Protein AF-E2A049-F1 (afdb_monomer_lite)

Secondary structure (DSSP, 8-state):
--HHHHHHHHHHTSGGGGGS-HHHHHHHHHHHS-GGGHHHHHHHHHHHHH-GGGS-SHHHHHHHHHHHHHTTTTS-GGGSTTHHHHHHHHHGGG--STT-TTTTSTTPPP---HHHHHHHHHHHSTTHHHHTTS-HHHHHHHHSS---

Structure (mmCIF, N/CA/C/O backbone):
data_AF-E2A049-F1
#
_entry.id   AF-E2A049-F1
#
loop_
_atom_site.group_PDB
_atom_site.id
_atom_site.type_symbol
_atom_site.label_atom_id
_atom_site.label_alt_id
_atom_site.label_comp_id
_atom_site.label_asym_id
_atom_site.label_entity_id
_atom_site.label_seq_id
_atom_site.pdbx_PDB_ins_code
_atom_site.Cartn_x
_atom_site.Cartn_y
_atom_site.Cartn_z
_atom_site.occupancy
_atom_site.B_iso_or_equiv
_atom_site.auth_seq_id
_atom_site.auth_comp_id
_atom_site.auth_asym_id
_atom_site.auth_atom_id
_atom_site.pdbx_PDB_model_num
ATOM 1 N N . LEU A 1 1 ? 4.767 5.794 17.555 1.00 74.50 1 LEU A N 1
ATOM 2 C CA . LEU A 1 1 ? 3.327 6.116 17.405 1.00 74.50 1 LEU A CA 1
ATOM 3 C C . LEU A 1 1 ? 2.630 5.719 18.701 1.00 74.50 1 LEU A C 1
ATOM 5 O O . LEU A 1 1 ? 3.138 4.831 19.374 1.00 74.50 1 LEU A O 1
ATOM 9 N N . ALA A 1 2 ? 1.556 6.402 19.100 1.00 88.00 2 ALA A N 1
ATOM 10 C CA . ALA A 1 2 ? 0.797 5.983 20.279 1.00 88.00 2 ALA A CA 1
ATOM 11 C C . ALA A 1 2 ? 0.095 4.641 19.984 1.00 88.00 2 ALA A C 1
ATOM 13 O O . ALA A 1 2 ? -0.266 4.409 18.830 1.00 88.00 2 ALA A O 1
ATOM 14 N N . PRO A 1 3 ? -0.159 3.774 20.980 1.00 90.12 3 PRO A N 1
ATOM 15 C CA . PRO A 1 3 ? -0.782 2.468 20.740 1.00 90.12 3 PRO A CA 1
ATOM 16 C C . PRO A 1 3 ? -2.087 2.555 19.938 1.00 90.12 3 PRO A C 1
ATOM 18 O O . PRO A 1 3 ? -2.283 1.816 18.982 1.00 90.12 3 PRO A O 1
ATOM 21 N N . LYS A 1 4 ? -2.934 3.546 20.240 1.00 89.31 4 LYS A N 1
ATOM 22 C CA . LYS A 1 4 ? -4.198 3.781 19.524 1.00 89.31 4 LYS A CA 1
ATOM 23 C C . LYS A 1 4 ? -4.010 4.100 18.039 1.00 89.31 4 LYS A C 1
ATOM 25 O O . LYS A 1 4 ? -4.846 3.724 17.231 1.00 89.31 4 LYS A O 1
ATOM 30 N N . THR A 1 5 ? -2.951 4.821 17.673 1.00 89.44 5 THR A N 1
ATOM 31 C CA . THR A 1 5 ? -2.687 5.150 16.266 1.00 89.44 5 THR A CA 1
ATOM 32 C C . THR A 1 5 ? -1.995 4.014 15.530 1.00 89.44 5 THR A C 1
ATOM 34 O O . THR A 1 5 ? -2.167 3.902 14.323 1.00 89.44 5 THR A O 1
ATOM 37 N N . LEU A 1 6 ? -1.264 3.151 16.241 1.00 93.00 6 LEU A N 1
ATOM 38 C CA . LEU A 1 6 ? -0.780 1.895 15.676 1.00 93.00 6 LEU A CA 1
ATOM 39 C C . LEU A 1 6 ? -1.945 0.956 15.347 1.00 93.00 6 LEU A C 1
ATOM 41 O O . LEU A 1 6 ? -1.977 0.445 14.238 1.00 93.00 6 LEU A O 1
ATOM 45 N N . ILE A 1 7 ? -2.916 0.801 16.255 1.00 94.62 7 ILE A N 1
ATOM 46 C CA . ILE A 1 7 ? -4.120 -0.015 16.013 1.00 94.62 7 ILE A CA 1
ATOM 47 C C . ILE A 1 7 ? -4.829 0.445 14.736 1.00 94.62 7 ILE A C 1
ATOM 49 O O . ILE A 1 7 ? -5.014 -0.360 13.844 1.00 94.62 7 ILE A O 1
ATOM 53 N N . LYS A 1 8 ? -5.054 1.754 14.559 1.00 95.31 8 LYS A N 1
ATOM 54 C CA . LYS A 1 8 ? -5.637 2.286 13.311 1.00 95.31 8 LYS A CA 1
ATOM 55 C C . LYS A 1 8 ? -4.867 1.906 12.044 1.00 95.31 8 LYS A C 1
ATOM 57 O O . LYS A 1 8 ? -5.470 1.749 10.992 1.00 95.31 8 LYS A O 1
ATOM 62 N N . LEU A 1 9 ? -3.534 1.845 12.110 1.00 96.75 9 LEU A N 1
ATOM 63 C CA . LEU A 1 9 ? -2.730 1.428 10.961 1.00 96.75 9 LEU A CA 1
ATOM 64 C C . LEU A 1 9 ? -2.900 -0.068 10.693 1.00 96.75 9 LEU A C 1
ATOM 66 O O . LEU A 1 9 ? -2.960 -0.460 9.536 1.00 96.75 9 LEU A O 1
ATOM 70 N N . LEU A 1 10 ? -2.975 -0.879 11.748 1.00 95.56 10 LEU A N 1
ATOM 71 C CA . LEU A 1 10 ? -3.227 -2.314 11.642 1.00 95.56 10 LEU A CA 1
ATOM 72 C C . LEU A 1 10 ? -4.634 -2.596 11.102 1.00 95.56 10 LEU A C 1
ATOM 74 O O . LEU A 1 10 ? -4.758 -3.425 10.213 1.00 95.56 10 LEU A O 1
ATOM 78 N N . ASP A 1 11 ? -5.646 -1.841 11.536 1.00 96.75 11 ASP A N 1
ATOM 79 C CA . ASP A 1 11 ? -7.025 -1.951 11.042 1.00 96.75 11 ASP A CA 1
ATOM 80 C C . ASP A 1 11 ? -7.108 -1.690 9.526 1.00 96.75 11 ASP A C 1
ATOM 82 O O . ASP A 1 11 ? -7.881 -2.334 8.826 1.00 96.75 11 ASP A O 1
ATOM 86 N N . LEU A 1 12 ? -6.287 -0.775 8.986 1.00 97.50 12 LEU A N 1
ATOM 87 C CA . LEU A 1 12 ? -6.199 -0.538 7.535 1.00 97.50 12 LEU A CA 1
ATOM 88 C C . LEU A 1 12 ? -5.559 -1.708 6.779 1.00 97.50 12 LEU A C 1
ATOM 90 O O . LEU A 1 12 ? -5.841 -1.901 5.601 1.00 97.50 12 LEU A O 1
ATOM 94 N N . LEU A 1 13 ? -4.658 -2.438 7.435 1.00 96.62 13 LEU A N 1
ATOM 95 C CA . LEU A 1 13 ? -3.948 -3.593 6.882 1.00 96.62 13 LEU A CA 1
ATOM 96 C C . LEU A 1 13 ? -4.697 -4.902 7.123 1.00 96.62 13 LEU A C 1
ATOM 98 O O . LEU A 1 13 ? -4.194 -5.960 6.743 1.00 96.62 13 LEU A O 1
ATOM 102 N N . ASP A 1 14 ? -5.858 -4.848 7.770 1.00 95.31 14 ASP A N 1
ATOM 103 C CA . ASP A 1 14 ? -6.670 -6.024 8.014 1.00 95.31 14 ASP A CA 1
ATOM 104 C C . ASP A 1 14 ? -7.179 -6.602 6.687 1.00 95.31 14 ASP A C 1
ATOM 106 O O . ASP A 1 14 ? -7.473 -5.873 5.732 1.00 95.31 14 ASP A O 1
ATOM 110 N N . GLU A 1 15 ? -7.266 -7.927 6.623 1.00 92.81 15 GLU A N 1
ATOM 111 C CA . GLU A 1 15 ? -7.763 -8.632 5.449 1.00 92.81 15 GLU A CA 1
ATOM 112 C C . GLU A 1 15 ? -9.229 -8.328 5.154 1.00 92.81 15 GLU A C 1
ATOM 114 O O . GLU A 1 15 ? -9.620 -8.417 3.996 1.00 92.81 15 GLU A O 1
ATOM 119 N N . GLU A 1 16 ? -10.008 -7.903 6.156 1.00 94.81 16 GLU A N 1
ATOM 120 C CA . GLU A 1 16 ? -11.395 -7.450 5.988 1.00 94.81 16 GLU A CA 1
ATOM 121 C C . GLU A 1 16 ? -11.525 -6.309 4.961 1.00 94.81 16 GLU A C 1
ATOM 123 O O . GLU A 1 16 ? -12.593 -6.089 4.393 1.00 94.81 16 GLU A O 1
ATOM 128 N N . ASN A 1 17 ? -10.425 -5.618 4.646 1.00 96.31 17 ASN A N 1
ATOM 129 C CA . ASN A 1 17 ? -10.375 -4.578 3.623 1.00 96.31 17 ASN A CA 1
ATOM 130 C C . ASN A 1 17 ? -10.183 -5.095 2.187 1.00 96.31 17 ASN A C 1
ATOM 132 O O . ASN A 1 17 ? -9.954 -4.282 1.288 1.00 96.31 17 ASN A O 1
ATOM 136 N N . LEU A 1 18 ? -10.272 -6.408 1.934 1.00 96.06 18 LEU A N 1
ATOM 137 C CA . LEU A 1 18 ? -10.046 -6.989 0.602 1.00 96.06 18 LEU A CA 1
ATOM 138 C C . LEU A 1 18 ? -10.950 -6.418 -0.508 1.00 96.06 18 LEU A C 1
ATOM 140 O O . LEU A 1 18 ? -10.535 -6.385 -1.667 1.00 96.06 18 LEU A O 1
ATOM 144 N N . ASP A 1 19 ? -12.144 -5.942 -0.142 1.00 96.81 19 ASP A N 1
ATOM 145 C CA . ASP A 1 19 ? -13.151 -5.370 -1.045 1.00 96.81 19 ASP A CA 1
ATOM 146 C C . ASP A 1 19 ? -13.218 -3.834 -0.962 1.00 96.81 19 ASP A C 1
ATOM 148 O O . ASP A 1 19 ? -13.981 -3.183 -1.680 1.00 96.81 19 ASP A O 1
ATOM 152 N N . THR A 1 20 ? -12.385 -3.221 -0.119 1.00 97.81 20 THR A N 1
ATOM 153 C CA . THR A 1 20 ? -12.248 -1.766 -0.048 1.00 97.81 20 THR A CA 1
ATOM 154 C C . THR A 1 20 ? -11.262 -1.307 -1.116 1.00 97.81 20 THR A C 1
ATOM 156 O O . THR A 1 20 ? -10.132 -1.780 -1.186 1.00 97.81 20 THR A O 1
ATOM 159 N N . THR A 1 21 ? -11.656 -0.346 -1.954 1.00 98.44 21 THR A N 1
ATOM 160 C CA . THR A 1 21 ? -10.764 0.196 -2.995 1.00 98.44 21 THR A CA 1
ATOM 161 C C . THR A 1 21 ? -9.480 0.775 -2.395 1.00 98.44 21 THR A C 1
ATOM 163 O O . THR A 1 21 ? -9.535 1.437 -1.350 1.00 98.44 21 THR A O 1
ATOM 166 N N . LEU A 1 22 ? -8.361 0.633 -3.103 1.00 98.38 22 LEU A N 1
ATOM 167 C CA . LEU A 1 22 ? -7.062 1.182 -2.708 1.00 98.38 22 LEU A CA 1
ATOM 168 C C . LEU A 1 22 ? -7.108 2.698 -2.440 1.00 98.38 22 LEU A C 1
ATOM 170 O O . LEU A 1 22 ? -6.563 3.173 -1.445 1.00 98.38 22 LEU A O 1
ATOM 174 N N . GLU A 1 23 ? -7.823 3.459 -3.271 1.00 98.31 23 GLU A N 1
ATOM 175 C CA . GLU A 1 23 ? -8.039 4.898 -3.087 1.00 98.31 23 GLU A CA 1
ATOM 176 C C . GLU A 1 23 ? -8.738 5.217 -1.759 1.00 98.31 23 GLU A C 1
ATOM 178 O O . GLU A 1 23 ? -8.314 6.126 -1.042 1.00 98.31 23 GLU A O 1
ATOM 183 N N . SER A 1 24 ? -9.777 4.458 -1.399 1.00 98.44 24 SER A N 1
ATOM 184 C CA . SER A 1 24 ? -10.476 4.624 -0.118 1.00 98.44 24 SER A CA 1
ATOM 185 C C . SER A 1 24 ? -9.542 4.358 1.066 1.00 98.44 24 SER A C 1
ATOM 187 O O . SER A 1 24 ? -9.474 5.186 1.975 1.00 98.44 24 SER A O 1
ATOM 189 N N . LEU A 1 25 ? -8.746 3.283 1.024 1.00 98.50 25 LEU A N 1
ATOM 190 C CA . LEU A 1 25 ? -7.770 2.959 2.076 1.00 98.50 25 LEU A CA 1
ATOM 191 C C . LEU A 1 25 ? -6.717 4.061 2.238 1.00 98.50 25 LEU A C 1
ATOM 193 O O . LEU A 1 25 ? -6.441 4.519 3.349 1.00 98.50 25 LEU A O 1
ATOM 197 N N . CYS A 1 26 ? -6.186 4.571 1.128 1.00 98.25 26 CYS A N 1
ATOM 198 C CA . CYS A 1 26 ? -5.286 5.717 1.131 1.00 98.25 26 CYS A CA 1
ATOM 199 C C . CYS A 1 26 ? -5.953 6.972 1.707 1.00 98.25 26 CYS A C 1
ATOM 201 O O . CYS A 1 26 ? -5.364 7.684 2.522 1.00 98.25 26 CYS A O 1
ATOM 203 N N . ASN A 1 27 ? -7.202 7.255 1.344 1.00 98.12 27 ASN A N 1
ATOM 204 C CA . ASN A 1 27 ? -7.933 8.389 1.903 1.00 98.12 27 ASN A CA 1
ATOM 205 C C . ASN A 1 27 ? -8.163 8.238 3.413 1.00 98.12 27 ASN A C 1
ATOM 207 O O . ASN A 1 27 ? -8.052 9.232 4.134 1.00 98.12 27 ASN A O 1
ATOM 211 N N . GLN A 1 28 ? -8.426 7.029 3.911 1.00 97.88 28 GLN A N 1
ATOM 212 C CA . GLN A 1 28 ? -8.525 6.752 5.347 1.00 97.88 28 GLN A CA 1
ATOM 213 C C . GLN A 1 28 ? -7.179 6.931 6.064 1.00 97.88 28 GLN A C 1
ATOM 215 O O . GLN A 1 28 ? -7.144 7.484 7.167 1.00 97.88 28 GLN A O 1
ATOM 220 N N . LEU A 1 29 ? -6.066 6.551 5.428 1.00 98.06 29 LEU A N 1
ATOM 221 C CA . LEU A 1 29 ? -4.713 6.807 5.929 1.00 98.06 29 LEU A CA 1
ATOM 222 C C . LEU A 1 29 ? -4.472 8.311 6.129 1.00 98.06 29 LEU A C 1
ATOM 224 O O . LEU A 1 29 ? -4.125 8.740 7.229 1.00 98.06 29 LEU A O 1
ATOM 228 N N . HIS A 1 30 ? -4.707 9.136 5.104 1.00 96.88 30 HIS A N 1
ATOM 229 C CA . HIS A 1 30 ? -4.477 10.589 5.204 1.00 96.88 30 HIS A CA 1
ATOM 230 C C . HIS A 1 30 ? -5.444 11.293 6.167 1.00 96.88 30 HIS A C 1
ATOM 232 O O . HIS A 1 30 ? -5.086 12.326 6.728 1.00 96.88 30 HIS A O 1
ATOM 238 N N . GLN A 1 31 ? -6.641 10.743 6.394 1.00 96.12 31 GLN A N 1
ATOM 239 C CA . GLN A 1 31 ? -7.568 11.224 7.430 1.00 96.12 31 GLN A CA 1
ATOM 240 C C . GLN A 1 31 ? -7.121 10.825 8.843 1.00 96.12 31 GLN A C 1
ATOM 242 O O . GLN A 1 31 ? -7.334 11.568 9.801 1.00 96.12 31 GLN A O 1
ATOM 247 N N . SER A 1 32 ? -6.497 9.655 8.983 1.00 95.50 32 SER A N 1
ATOM 248 C CA . SER A 1 32 ? -6.092 9.098 10.277 1.00 95.50 32 SER A CA 1
ATOM 249 C C . SER A 1 32 ? -4.749 9.625 10.776 1.00 95.50 32 SER A C 1
ATOM 251 O O . SER A 1 32 ? -4.525 9.659 11.991 1.00 95.50 32 SER A O 1
ATOM 253 N N . PHE A 1 33 ? -3.858 10.036 9.868 1.00 95.88 33 PHE A N 1
ATOM 254 C CA . PHE A 1 33 ? -2.490 10.439 10.186 1.00 95.88 33 PHE A CA 1
ATOM 255 C C . PHE A 1 33 ? -2.146 11.811 9.597 1.00 95.88 33 PHE A C 1
ATOM 257 O O . PHE A 1 33 ? -2.166 12.024 8.387 1.00 95.88 33 PHE A O 1
ATOM 264 N N . SER A 1 34 ? -1.759 12.745 10.466 1.00 94.19 34 SER A N 1
ATOM 265 C CA . SER A 1 34 ? -1.256 14.062 10.069 1.00 94.19 34 SER A CA 1
ATOM 266 C C . SER A 1 34 ? 0.092 13.970 9.338 1.00 94.19 34 SER A C 1
ATOM 268 O O . SER A 1 34 ? 0.863 13.019 9.507 1.00 94.19 34 SER A O 1
ATOM 270 N N . LYS A 1 35 ? 0.423 15.008 8.555 1.00 93.31 35 LYS A N 1
ATOM 271 C CA . LYS A 1 35 ? 1.665 15.073 7.763 1.00 93.31 35 LYS A CA 1
ATOM 272 C C . LYS A 1 35 ? 2.936 14.879 8.601 1.00 93.31 35 LYS A C 1
ATOM 274 O O . LYS A 1 35 ? 3.863 14.216 8.150 1.00 93.31 35 LYS A O 1
ATOM 279 N N . GLU A 1 36 ? 2.959 15.388 9.833 1.00 94.19 36 GLU A N 1
ATOM 280 C CA . GLU A 1 36 ? 4.091 15.260 10.771 1.00 94.19 36 GLU A CA 1
ATOM 281 C C . GLU A 1 36 ? 4.389 13.803 11.177 1.00 94.19 36 GLU A C 1
ATOM 283 O O . GLU A 1 36 ? 5.504 13.470 11.578 1.00 94.19 36 GLU A O 1
ATOM 288 N N . ASN A 1 37 ? 3.394 12.917 11.065 1.00 95.00 37 ASN A N 1
ATOM 289 C CA . ASN A 1 37 ? 3.511 11.510 11.420 1.00 95.00 37 ASN A CA 1
ATOM 290 C C . ASN A 1 37 ? 3.829 10.621 10.215 1.00 95.00 37 ASN A C 1
ATOM 292 O O . ASN A 1 37 ? 4.124 9.444 10.425 1.00 95.00 37 ASN A O 1
ATOM 296 N N . ARG A 1 38 ? 3.830 11.158 8.983 1.00 95.12 38 ARG A N 1
ATOM 297 C CA . ARG A 1 38 ? 4.067 10.385 7.750 1.00 95.12 38 ARG A CA 1
ATOM 298 C C . ARG A 1 38 ? 5.336 9.559 7.834 1.00 95.12 38 ARG A C 1
ATOM 300 O O . ARG A 1 38 ? 5.269 8.355 7.651 1.00 95.12 38 ARG A O 1
ATOM 307 N N . PHE A 1 39 ? 6.460 10.162 8.214 1.00 96.75 39 PHE A N 1
ATOM 308 C CA . PHE A 1 39 ? 7.714 9.416 8.315 1.00 96.75 39 PHE A CA 1
ATOM 309 C C . PHE A 1 39 ? 7.591 8.218 9.267 1.00 96.75 39 PHE A C 1
ATOM 311 O O . PHE A 1 39 ? 7.923 7.103 8.894 1.00 96.75 39 PHE A O 1
ATOM 318 N N . LYS A 1 40 ? 7.014 8.413 10.461 1.00 97.00 40 LYS A N 1
ATOM 319 C CA . LYS A 1 40 ? 6.808 7.328 11.435 1.00 97.00 40 LYS A CA 1
ATOM 320 C C . LYS A 1 40 ? 5.876 6.238 10.899 1.00 97.00 40 LYS A C 1
ATOM 322 O O . LYS A 1 40 ? 6.155 5.065 11.110 1.00 97.00 40 LYS A O 1
ATOM 327 N N . VAL A 1 41 ? 4.783 6.615 10.234 1.00 97.88 41 VAL A N 1
ATOM 328 C CA . VAL A 1 41 ? 3.828 5.674 9.621 1.00 97.88 41 VAL A CA 1
ATOM 329 C C . VAL A 1 41 ? 4.507 4.868 8.517 1.00 97.88 41 VAL A C 1
ATOM 331 O O . VAL A 1 41 ? 4.446 3.643 8.532 1.00 97.88 41 VAL A O 1
ATOM 334 N N . GLY A 1 42 ? 5.219 5.540 7.613 1.00 97.25 42 GLY A N 1
ATOM 335 C CA . GLY A 1 42 ? 5.952 4.898 6.527 1.00 97.25 42 GLY A CA 1
ATOM 336 C C . GLY A 1 42 ? 7.055 3.973 7.031 1.00 97.25 42 GLY A C 1
ATOM 337 O O . GLY A 1 42 ? 7.199 2.874 6.512 1.00 97.25 42 GLY A O 1
ATOM 338 N N . THR A 1 43 ? 7.763 4.342 8.104 1.00 96.44 43 THR A N 1
ATOM 339 C CA . THR A 1 43 ? 8.741 3.452 8.743 1.00 96.44 43 THR A CA 1
ATOM 340 C C . THR A 1 43 ? 8.079 2.192 9.291 1.00 96.44 43 THR A C 1
ATOM 342 O O . THR A 1 43 ? 8.649 1.120 9.151 1.00 96.44 43 THR A O 1
ATOM 345 N N . ILE A 1 44 ? 6.884 2.283 9.884 1.00 96.06 44 ILE A N 1
ATOM 346 C CA . ILE A 1 44 ? 6.163 1.099 10.376 1.00 96.06 44 ILE A CA 1
ATOM 347 C C . ILE A 1 44 ? 5.655 0.232 9.220 1.00 96.06 44 ILE A C 1
ATOM 349 O O . ILE A 1 44 ? 5.764 -0.988 9.294 1.00 96.06 44 ILE A O 1
ATOM 353 N N . LEU A 1 45 ? 5.134 0.832 8.147 1.00 96.75 45 LEU A N 1
ATOM 354 C CA . LEU A 1 45 ? 4.764 0.102 6.928 1.00 96.75 45 LEU A CA 1
ATOM 355 C C . LEU A 1 45 ? 5.975 -0.621 6.326 1.00 96.75 45 LEU A C 1
ATOM 357 O O . LEU A 1 45 ? 5.889 -1.801 6.004 1.00 96.75 45 LEU A O 1
ATOM 361 N N . LEU A 1 46 ? 7.120 0.059 6.246 1.00 95.44 46 LEU A N 1
ATOM 362 C CA . LEU A 1 46 ? 8.381 -0.524 5.801 1.00 95.44 46 LEU A CA 1
ATOM 363 C C . LEU A 1 46 ? 8.808 -1.697 6.691 1.00 95.44 46 LEU A C 1
ATOM 365 O O . LEU A 1 46 ? 9.154 -2.751 6.172 1.00 95.44 46 LEU A O 1
ATOM 369 N N . LEU A 1 47 ? 8.746 -1.540 8.014 1.00 93.81 47 LEU A N 1
ATOM 370 C CA . LEU A 1 47 ? 9.108 -2.596 8.963 1.00 93.81 47 LEU A CA 1
ATOM 371 C C . LEU A 1 47 ? 8.201 -3.823 8.785 1.00 93.81 47 LEU A C 1
ATOM 373 O O . LEU A 1 47 ? 8.678 -4.948 8.723 1.00 93.81 47 LEU A O 1
ATOM 377 N N . GLN A 1 48 ? 6.898 -3.614 8.607 1.00 92.81 48 GLN A N 1
ATOM 378 C CA . GLN A 1 48 ? 5.958 -4.700 8.324 1.00 92.81 48 GLN A CA 1
ATOM 379 C C . GLN A 1 48 ? 6.238 -5.385 6.978 1.00 92.81 48 GLN A C 1
ATOM 381 O O . GLN A 1 48 ? 6.194 -6.607 6.897 1.00 92.81 48 GLN A O 1
ATOM 386 N N . LEU A 1 49 ? 6.598 -4.628 5.936 1.00 92.06 49 LEU A N 1
ATOM 387 C CA . LEU A 1 49 ? 7.003 -5.193 4.644 1.00 92.06 49 LEU A CA 1
ATOM 388 C C . LEU A 1 49 ? 8.328 -5.966 4.730 1.00 92.06 49 LEU A C 1
ATOM 390 O O . LEU A 1 49 ? 8.491 -6.954 4.024 1.00 92.06 49 LEU A O 1
ATOM 394 N N . GLN A 1 50 ? 9.263 -5.539 5.584 1.00 91.00 50 GLN A N 1
ATOM 395 C CA . GLN A 1 50 ? 10.545 -6.213 5.826 1.00 91.00 50 GLN A CA 1
ATOM 396 C C . GLN A 1 50 ? 10.393 -7.522 6.616 1.00 91.00 50 GLN A C 1
ATOM 398 O O . GLN A 1 50 ? 11.203 -8.434 6.457 1.00 91.00 50 GLN A O 1
ATOM 403 N N . HIS A 1 51 ? 9.361 -7.634 7.453 1.00 89.12 51 HIS A N 1
ATOM 404 C CA . HIS A 1 51 ? 9.112 -8.793 8.305 1.00 89.12 51 HIS A CA 1
ATOM 405 C C . HIS A 1 51 ? 7.836 -9.515 7.860 1.00 89.12 51 HIS A C 1
ATOM 407 O O . HIS A 1 51 ? 6.750 -9.220 8.349 1.00 89.12 51 HIS A O 1
ATOM 413 N N . ILE A 1 52 ? 7.973 -10.484 6.946 1.00 75.38 52 ILE A N 1
ATOM 414 C CA . ILE A 1 52 ? 6.834 -11.166 6.302 1.00 75.38 52 ILE A CA 1
ATOM 415 C C . ILE A 1 52 ? 5.854 -11.819 7.290 1.00 75.38 52 ILE A C 1
ATOM 417 O O . ILE A 1 52 ? 4.661 -11.869 7.008 1.00 75.38 52 ILE A O 1
ATOM 421 N N . ASP A 1 53 ? 6.325 -12.236 8.469 1.00 86.50 53 ASP A N 1
ATOM 422 C CA . ASP A 1 53 ? 5.485 -12.794 9.538 1.00 86.50 53 ASP A CA 1
ATOM 423 C C . ASP A 1 53 ? 4.461 -11.784 10.088 1.00 86.50 53 ASP A C 1
ATOM 425 O O . ASP A 1 53 ? 3.447 -12.181 10.658 1.00 86.50 53 ASP A O 1
ATOM 429 N N . LEU A 1 54 ? 4.707 -10.478 9.915 1.00 90.00 54 LEU A N 1
ATOM 430 C CA . LEU A 1 54 ? 3.781 -9.408 10.302 1.00 90.00 54 LEU A CA 1
ATOM 431 C C . LEU A 1 54 ? 2.698 -9.151 9.244 1.00 90.00 54 LEU A C 1
ATOM 433 O O . LEU A 1 54 ? 1.634 -8.648 9.589 1.00 90.00 54 LEU A O 1
ATOM 437 N N . LEU A 1 55 ? 2.956 -9.499 7.977 1.00 91.12 55 LEU A N 1
ATOM 438 C CA . LEU A 1 55 ? 2.013 -9.386 6.853 1.00 91.12 55 LEU A CA 1
ATOM 439 C C . LEU A 1 55 ? 1.937 -10.718 6.084 1.00 91.12 55 LEU A C 1
ATOM 441 O O . LEU A 1 55 ? 2.313 -10.788 4.901 1.00 91.12 55 LEU A O 1
ATOM 445 N N . PRO A 1 56 ? 1.478 -11.801 6.740 1.00 89.50 56 PRO A N 1
ATOM 446 C CA . PRO A 1 56 ? 1.513 -13.138 6.157 1.00 89.50 56 PRO A CA 1
ATOM 447 C C . PRO A 1 56 ? 0.643 -13.242 4.898 1.00 89.50 56 PRO A C 1
ATOM 449 O O . PRO A 1 56 ? 0.975 -13.985 3.968 1.00 89.50 56 PRO A O 1
ATOM 452 N N . LYS A 1 57 ? -0.445 -12.464 4.815 1.00 92.38 57 LYS A N 1
ATOM 453 C CA . LYS A 1 57 ? -1.392 -12.525 3.696 1.00 92.38 57 LYS A CA 1
ATOM 454 C C . LYS A 1 57 ? -1.029 -11.516 2.604 1.00 92.38 57 LYS A C 1
ATOM 456 O O . LYS A 1 57 ? -0.663 -10.374 2.877 1.00 92.38 57 LYS A O 1
ATOM 461 N N . GLN A 1 58 ? -1.164 -11.934 1.345 1.00 92.38 58 GLN A N 1
ATOM 462 C CA . GLN A 1 58 ? -0.822 -11.114 0.174 1.00 92.38 58 GLN A CA 1
ATOM 463 C C . GLN A 1 58 ? -1.629 -9.814 0.106 1.00 92.38 58 GLN A C 1
ATOM 465 O O . GLN A 1 58 ? -1.060 -8.764 -0.180 1.00 92.38 58 GLN A O 1
ATOM 470 N N . VAL A 1 59 ? -2.916 -9.868 0.469 1.00 95.19 59 VAL A N 1
ATOM 471 C CA . VAL A 1 59 ? -3.790 -8.691 0.594 1.00 95.19 59 VAL A CA 1
ATOM 472 C C . VAL A 1 59 ? -3.169 -7.603 1.473 1.00 95.19 59 VAL A C 1
ATOM 474 O O . VAL A 1 59 ? -3.117 -6.443 1.077 1.00 95.19 59 VAL A O 1
ATOM 477 N N . GLN A 1 60 ? -2.590 -7.973 2.616 1.00 95.75 60 GLN A N 1
ATOM 478 C CA . GLN A 1 60 ? -2.003 -7.017 3.555 1.00 95.75 60 GLN A CA 1
ATOM 479 C C . GLN A 1 60 ? -0.742 -6.374 2.974 1.00 95.75 60 GLN A C 1
ATOM 481 O O . GLN A 1 60 ? -0.506 -5.185 3.173 1.00 95.75 60 GLN A O 1
ATOM 486 N N . ARG A 1 61 ? 0.057 -7.137 2.213 1.00 95.19 61 ARG A N 1
ATOM 487 C CA . ARG A 1 61 ? 1.251 -6.622 1.521 1.00 95.19 61 ARG A CA 1
ATOM 488 C C . ARG A 1 61 ? 0.891 -5.683 0.375 1.00 95.19 61 ARG A C 1
ATOM 490 O O . ARG A 1 61 ? 1.537 -4.648 0.236 1.00 95.19 61 ARG A O 1
ATOM 497 N N . ILE A 1 62 ? -0.149 -6.009 -0.395 1.00 96.31 62 ILE A N 1
ATOM 498 C CA . ILE A 1 62 ? -0.718 -5.133 -1.431 1.00 96.31 62 ILE A CA 1
ATOM 499 C C . ILE A 1 62 ? -1.141 -3.806 -0.807 1.00 96.31 62 ILE A C 1
ATOM 501 O O . ILE A 1 62 ? -0.667 -2.755 -1.235 1.00 96.31 62 ILE A O 1
ATOM 505 N N . ILE A 1 63 ? -1.950 -3.856 0.255 1.00 97.94 63 ILE A N 1
ATOM 506 C CA . ILE A 1 63 ? -2.407 -2.650 0.944 1.00 97.94 63 ILE A CA 1
ATOM 507 C C . ILE A 1 63 ? -1.205 -1.875 1.498 1.00 97.94 63 ILE A C 1
ATOM 509 O O . ILE A 1 63 ? -1.061 -0.692 1.204 1.00 97.94 63 ILE A O 1
ATOM 513 N N . ALA A 1 64 ? -0.298 -2.521 2.236 1.00 97.38 64 ALA A N 1
ATOM 514 C CA . ALA A 1 64 ? 0.869 -1.864 2.827 1.00 97.38 64 ALA A CA 1
ATOM 515 C C . ALA A 1 64 ? 1.744 -1.155 1.784 1.00 97.38 64 ALA A C 1
ATOM 517 O O . ALA A 1 64 ? 2.183 -0.026 2.018 1.00 97.38 64 ALA A O 1
ATOM 518 N N . LEU A 1 65 ? 1.978 -1.790 0.632 1.00 96.75 65 LEU A N 1
ATOM 519 C CA . LEU A 1 65 ? 2.775 -1.221 -0.451 1.00 96.75 65 LEU A CA 1
ATOM 520 C C . LEU A 1 65 ? 2.081 -0.011 -1.087 1.00 96.75 65 LEU A C 1
ATOM 522 O O . LEU A 1 65 ? 2.724 1.021 -1.292 1.00 96.75 65 LEU A O 1
ATOM 526 N N . THR A 1 66 ? 0.771 -0.097 -1.330 1.00 98.00 66 THR A N 1
ATOM 527 C CA . THR A 1 66 ? -0.027 1.030 -1.827 1.00 98.00 66 THR A CA 1
ATOM 528 C C . THR A 1 66 ? -0.047 2.191 -0.834 1.00 98.00 66 THR A C 1
ATOM 530 O O . THR A 1 66 ? 0.188 3.334 -1.224 1.00 98.00 66 THR A O 1
ATOM 533 N N . LEU A 1 67 ? -0.274 1.921 0.455 1.00 98.25 67 LEU A N 1
ATOM 534 C CA . LEU A 1 67 ? -0.273 2.949 1.497 1.00 98.25 67 LEU A CA 1
ATOM 535 C C . LEU A 1 67 ? 1.096 3.632 1.600 1.00 98.25 67 LEU A C 1
ATOM 537 O O . LEU A 1 67 ? 1.154 4.855 1.708 1.00 98.25 67 LEU A O 1
ATOM 541 N N . LEU A 1 68 ? 2.192 2.866 1.531 1.00 97.69 68 LEU A N 1
ATOM 542 C CA . LEU A 1 68 ? 3.555 3.403 1.561 1.00 97.69 68 LEU A CA 1
ATOM 543 C C . LEU A 1 68 ? 3.837 4.303 0.349 1.00 97.69 68 LEU A C 1
ATOM 545 O O . LEU A 1 68 ? 4.476 5.346 0.496 1.00 97.69 68 LEU A O 1
ATOM 549 N N . PHE A 1 69 ? 3.344 3.913 -0.828 1.00 96.75 69 PHE A N 1
ATOM 550 C CA . PHE A 1 69 ? 3.450 4.694 -2.058 1.00 96.75 69 PHE A CA 1
ATOM 551 C C . PHE A 1 69 ? 2.655 6.009 -1.985 1.00 96.75 69 PHE A C 1
ATOM 553 O O . PHE A 1 69 ? 3.210 7.080 -2.235 1.00 96.75 69 PH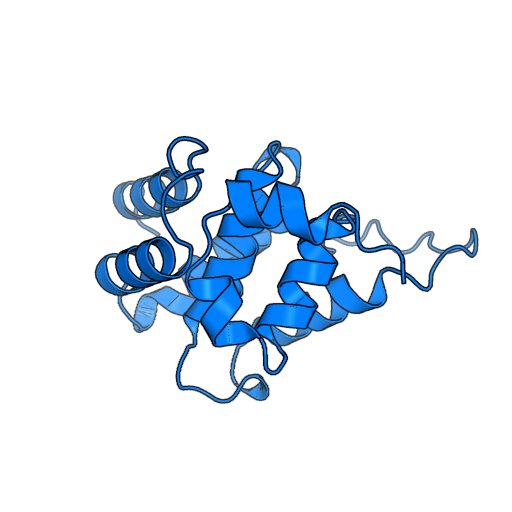E A O 1
ATOM 560 N N . ASP A 1 70 ? 1.385 5.956 -1.575 1.00 97.06 70 ASP A N 1
ATOM 561 C CA . ASP A 1 70 ? 0.493 7.127 -1.530 1.00 97.06 70 ASP A CA 1
ATOM 562 C C . ASP A 1 70 ? 0.786 8.077 -0.352 1.00 97.06 70 ASP A C 1
ATOM 564 O O . ASP A 1 70 ? 0.315 9.216 -0.316 1.00 97.06 70 ASP A O 1
ATOM 568 N N . LEU A 1 71 ? 1.586 7.648 0.629 1.00 97.44 71 LEU A N 1
ATOM 569 C CA . LEU A 1 71 ? 1.856 8.386 1.867 1.00 97.44 71 LEU A CA 1
ATOM 570 C C . LEU A 1 71 ? 2.364 9.821 1.642 1.00 97.44 71 LEU A C 1
ATOM 572 O O . LEU A 1 71 ? 2.024 10.727 2.407 1.00 97.44 71 LEU A O 1
ATOM 576 N N . TYR A 1 72 ? 3.145 10.035 0.581 1.00 96.19 72 TYR A N 1
ATOM 577 C CA . TYR A 1 72 ? 3.676 11.340 0.167 1.00 96.19 72 TYR A CA 1
ATOM 578 C C . TYR A 1 72 ? 3.031 11.844 -1.133 1.00 96.19 72 TYR A C 1
ATOM 580 O O . TYR A 1 72 ? 3.641 12.612 -1.875 1.00 96.19 72 TYR A O 1
ATOM 588 N N . LYS A 1 73 ? 1.786 11.437 -1.428 1.00 92.44 73 LYS A N 1
ATOM 589 C CA . LYS A 1 73 ? 1.085 11.880 -2.639 1.00 92.44 73 LYS A CA 1
ATOM 590 C C . LYS A 1 73 ? 1.092 13.402 -2.795 1.00 92.44 73 LYS A C 1
ATOM 592 O O . LYS A 1 73 ? 0.938 14.151 -1.825 1.00 92.44 73 LYS A O 1
ATOM 597 N N . GLY A 1 74 ? 1.230 13.840 -4.044 1.00 90.00 74 GLY A N 1
ATOM 598 C CA . GLY A 1 74 ? 1.338 15.253 -4.413 1.00 90.00 74 GLY A CA 1
ATOM 599 C C . GLY A 1 74 ? 2.754 15.827 -4.309 1.00 90.00 74 GLY A C 1
ATOM 600 O O . GLY A 1 74 ? 2.969 16.951 -4.752 1.00 90.00 74 GLY A O 1
ATOM 601 N N . GLU A 1 75 ? 3.715 15.071 -3.777 1.00 92.12 75 GLU A N 1
ATOM 602 C CA . GLU A 1 75 ? 5.137 15.420 -3.792 1.00 92.12 75 GLU A CA 1
ATOM 603 C C . GLU A 1 75 ? 5.869 14.614 -4.883 1.00 92.12 75 GLU A C 1
ATOM 605 O O . GLU A 1 75 ? 5.406 13.535 -5.272 1.00 92.12 75 GLU A O 1
ATOM 610 N N . PRO A 1 76 ? 7.007 15.103 -5.411 1.00 91.31 76 PRO A N 1
ATOM 611 C CA . PRO A 1 76 ? 7.831 14.315 -6.321 1.00 91.31 76 PRO A CA 1
ATOM 612 C C . PRO A 1 76 ? 8.256 12.991 -5.675 1.00 91.31 76 PRO A C 1
ATOM 614 O O . PRO A 1 76 ? 8.642 12.961 -4.509 1.00 91.31 76 PRO A O 1
ATOM 617 N N . LEU A 1 77 ? 8.281 11.899 -6.445 1.00 87.75 77 LEU A N 1
ATOM 618 C CA . LEU A 1 77 ? 8.698 10.586 -5.931 1.00 87.75 77 LEU A CA 1
ATOM 619 C C . LEU A 1 77 ? 10.113 10.617 -5.325 1.00 87.75 77 LEU A C 1
ATOM 621 O O . LEU A 1 77 ? 10.384 9.946 -4.338 1.00 87.75 77 LEU A O 1
ATOM 625 N N . ALA A 1 78 ? 11.013 11.439 -5.868 1.00 87.81 78 ALA A N 1
ATOM 626 C CA . ALA A 1 78 ? 12.363 11.610 -5.329 1.00 87.81 78 ALA A CA 1
ATOM 627 C C . ALA A 1 78 ? 12.398 12.243 -3.921 1.00 87.81 78 ALA A C 1
ATOM 629 O O . ALA A 1 78 ? 13.430 12.193 -3.258 1.00 87.81 78 ALA A O 1
ATOM 630 N N . SER A 1 79 ? 11.294 12.840 -3.464 1.00 90.81 79 SER A N 1
ATOM 631 C CA . SER A 1 79 ? 11.173 13.475 -2.150 1.00 90.81 79 SER A CA 1
ATOM 632 C C . SER A 1 79 ? 10.726 12.507 -1.054 1.00 90.81 79 SER A C 1
ATOM 634 O O . SER A 1 79 ? 10.941 12.800 0.123 1.00 90.81 79 SER A O 1
ATOM 636 N N . THR A 1 80 ? 10.139 11.351 -1.398 1.00 94.00 80 THR A N 1
ATOM 637 C CA . THR A 1 80 ? 9.794 10.361 -0.372 1.00 94.00 80 THR A CA 1
ATOM 638 C C . THR A 1 80 ? 11.064 9.700 0.181 1.00 94.00 80 THR A C 1
ATOM 640 O O . THR A 1 80 ? 11.901 9.222 -0.591 1.00 94.00 80 THR A O 1
ATOM 643 N N . PRO A 1 81 ? 11.211 9.579 1.515 1.00 95.62 81 PRO A N 1
ATOM 644 C CA . PRO A 1 81 ? 12.342 8.870 2.116 1.00 95.62 81 PRO A CA 1
ATOM 645 C C . PRO A 1 81 ? 12.304 7.357 1.841 1.00 95.62 81 PRO A C 1
ATOM 647 O O . PRO A 1 81 ? 13.258 6.649 2.156 1.00 95.62 81 PRO A O 1
ATOM 650 N N . PHE A 1 82 ? 11.218 6.858 1.243 1.00 95.50 82 PHE A N 1
ATOM 651 C CA . PHE A 1 82 ? 10.993 5.446 0.944 1.00 95.50 82 PHE A CA 1
ATOM 652 C C . PHE A 1 82 ? 11.253 5.087 -0.528 1.00 95.50 82 PHE A C 1
ATOM 654 O O . PHE A 1 82 ? 11.057 3.939 -0.911 1.00 95.50 82 PHE A O 1
ATOM 661 N N . ALA A 1 83 ? 11.735 6.017 -1.365 1.00 93.50 83 ALA A N 1
ATOM 662 C CA . ALA A 1 83 ? 11.988 5.754 -2.789 1.00 93.50 83 ALA A CA 1
ATOM 663 C C . ALA A 1 83 ? 12.912 4.545 -3.035 1.00 93.50 83 ALA A C 1
ATOM 665 O O . ALA A 1 83 ? 12.690 3.756 -3.956 1.00 93.50 83 ALA A O 1
ATOM 666 N N . SER A 1 84 ? 13.937 4.369 -2.194 1.00 91.44 84 SER A N 1
ATOM 667 C CA . SER A 1 84 ? 14.877 3.246 -2.293 1.00 91.44 84 SER A CA 1
ATOM 668 C C . SER A 1 84 ? 14.199 1.887 -2.107 1.00 91.44 84 SER A C 1
ATOM 670 O O . SER A 1 84 ? 14.630 0.917 -2.726 1.00 91.44 84 SER A O 1
ATOM 672 N N . VAL A 1 85 ? 13.118 1.823 -1.325 1.00 92.00 85 VAL A N 1
ATOM 673 C CA . VAL A 1 85 ? 12.321 0.610 -1.095 1.00 92.00 85 VAL A CA 1
ATOM 674 C C . VAL A 1 85 ? 11.678 0.147 -2.398 1.00 92.00 85 VAL A C 1
ATOM 676 O O . VAL A 1 85 ? 11.787 -1.020 -2.766 1.00 92.00 85 VAL A O 1
ATOM 679 N N . PHE A 1 86 ? 11.074 1.073 -3.146 1.00 92.81 86 PHE A N 1
ATOM 680 C CA . PHE A 1 86 ? 10.452 0.765 -4.434 1.00 92.81 86 PHE A CA 1
ATOM 681 C C . PHE A 1 86 ? 11.485 0.257 -5.441 1.00 92.81 86 PHE A C 1
ATOM 683 O O . PHE A 1 86 ? 11.267 -0.740 -6.124 1.00 92.81 86 PHE A O 1
ATOM 690 N N . VAL A 1 87 ? 12.658 0.893 -5.479 1.00 90.81 87 VAL A N 1
ATOM 691 C CA . VAL A 1 87 ? 13.769 0.463 -6.337 1.00 90.81 87 VAL A CA 1
ATOM 692 C C . VAL A 1 87 ? 14.277 -0.927 -5.950 1.00 90.81 87 VAL A C 1
ATOM 694 O O . VAL A 1 87 ? 14.578 -1.722 -6.838 1.00 90.81 87 VAL A O 1
ATOM 697 N N . GLN A 1 88 ? 14.380 -1.233 -4.653 1.00 89.81 88 GLN A N 1
ATOM 698 C CA . GLN A 1 88 ? 14.785 -2.559 -4.183 1.00 89.81 88 GLN A CA 1
ATOM 699 C C . GLN A 1 88 ? 13.804 -3.630 -4.658 1.00 89.81 88 GLN A C 1
ATOM 701 O O . GLN A 1 88 ? 14.247 -4.583 -5.291 1.00 89.81 88 GLN A O 1
ATOM 706 N N . ILE A 1 89 ? 12.497 -3.436 -4.440 1.00 89.38 89 ILE A N 1
ATOM 707 C CA . ILE A 1 89 ? 11.444 -4.381 -4.854 1.00 89.38 89 ILE A CA 1
ATOM 708 C C . ILE A 1 89 ? 11.521 -4.668 -6.360 1.00 89.38 89 ILE A C 1
ATOM 710 O O . ILE A 1 89 ? 11.538 -5.828 -6.767 1.00 89.38 89 ILE A O 1
ATOM 714 N N . LEU A 1 90 ? 11.649 -3.627 -7.190 1.00 88.62 90 LEU A N 1
ATOM 715 C CA . LEU A 1 90 ? 11.720 -3.777 -8.649 1.00 88.62 90 LEU A CA 1
ATOM 716 C C . LEU A 1 90 ? 13.015 -4.446 -9.137 1.00 88.62 90 LEU A C 1
ATOM 718 O O . LEU A 1 90 ? 13.032 -5.052 -10.202 1.00 88.62 90 LEU A O 1
ATOM 722 N N . LYS A 1 91 ? 14.117 -4.352 -8.382 1.00 85.69 91 LYS A N 1
ATOM 723 C CA . LYS A 1 91 ? 15.414 -4.943 -8.762 1.00 85.69 91 LYS A CA 1
ATOM 724 C C . LYS A 1 91 ? 15.595 -6.397 -8.321 1.00 85.69 91 LYS A C 1
ATOM 726 O O . LYS A 1 91 ? 16.569 -7.020 -8.747 1.00 85.69 91 LYS A O 1
ATOM 731 N N . GLN A 1 92 ? 14.685 -6.944 -7.511 1.00 77.69 92 GLN A N 1
ATOM 732 C CA . GLN A 1 92 ? 14.780 -8.312 -6.980 1.00 77.69 92 GLN A CA 1
ATOM 733 C C . GLN A 1 92 ? 14.840 -9.402 -8.073 1.00 77.69 92 GLN A C 1
ATOM 735 O O . GLN A 1 92 ? 15.307 -10.501 -7.799 1.00 77.69 92 GLN A O 1
ATOM 740 N N . GLU A 1 93 ? 14.422 -9.121 -9.312 1.00 57.34 93 GLU A N 1
ATOM 741 C CA . GLU A 1 93 ? 14.334 -10.109 -10.406 1.00 57.34 93 GLU A CA 1
ATOM 742 C C . GLU A 1 93 ? 15.680 -10.535 -11.019 1.00 57.34 93 GLU A C 1
ATOM 744 O O . GLU A 1 93 ? 15.762 -11.587 -11.643 1.00 57.34 93 GLU A O 1
ATOM 749 N N . ASN A 1 94 ? 16.764 -9.782 -10.806 1.00 50.31 94 ASN A N 1
ATOM 750 C CA . ASN A 1 94 ? 18.029 -10.015 -11.524 1.00 50.31 94 ASN A CA 1
ATOM 751 C C . ASN A 1 94 ? 19.044 -10.913 -10.794 1.00 50.31 94 ASN A C 1
ATOM 753 O O . ASN A 1 94 ? 20.189 -11.023 -11.233 1.00 50.31 94 ASN A O 1
ATOM 757 N N . THR A 1 95 ? 18.668 -11.549 -9.681 1.00 51.38 95 THR A N 1
ATOM 758 C CA . THR A 1 95 ? 19.621 -12.285 -8.827 1.00 51.38 95 THR A CA 1
ATOM 759 C C . THR A 1 95 ? 19.302 -13.779 -8.753 1.00 51.38 95 THR A C 1
ATOM 761 O O . THR A 1 95 ? 19.184 -14.343 -7.676 1.00 51.38 95 THR A O 1
ATOM 764 N N . ASN A 1 96 ? 19.205 -14.439 -9.910 1.00 46.22 96 ASN A N 1
ATOM 765 C CA . ASN A 1 96 ? 19.250 -15.909 -10.002 1.00 46.22 96 ASN A CA 1
ATOM 766 C C . ASN A 1 96 ? 20.685 -16.472 -9.917 1.00 46.22 96 ASN A C 1
ATOM 768 O O . ASN A 1 96 ? 20.884 -17.675 -10.050 1.00 46.22 96 ASN A O 1
ATOM 772 N N . ASN A 1 97 ? 21.699 -15.628 -9.695 1.00 43.19 97 ASN A N 1
ATOM 773 C CA . ASN A 1 97 ? 23.062 -16.092 -9.452 1.00 43.19 97 ASN A CA 1
ATOM 774 C C . ASN A 1 97 ? 23.256 -16.402 -7.965 1.00 43.19 97 ASN A C 1
ATOM 776 O O . ASN A 1 97 ? 23.152 -15.514 -7.118 1.00 43.19 97 ASN A O 1
ATOM 780 N N . GLU A 1 98 ? 23.611 -17.656 -7.691 1.00 47.53 98 GLU A N 1
ATOM 781 C CA . GLU A 1 98 ? 23.806 -18.343 -6.402 1.00 47.53 98 GLU A CA 1
ATOM 782 C C . GLU A 1 98 ? 24.849 -17.721 -5.437 1.00 47.53 98 GLU A C 1
ATOM 784 O O . GLU A 1 98 ? 25.318 -18.368 -4.503 1.00 47.53 98 GLU A O 1
ATOM 789 N N . ASN A 1 99 ? 25.211 -16.446 -5.610 1.00 41.72 99 ASN A N 1
ATOM 790 C CA . ASN A 1 99 ? 26.216 -15.740 -4.816 1.00 41.72 99 ASN A CA 1
ATOM 791 C C . ASN A 1 99 ? 25.672 -14.584 -3.960 1.00 41.72 99 ASN A C 1
ATOM 793 O O . ASN A 1 99 ? 26.466 -13.876 -3.338 1.00 41.72 99 ASN A O 1
ATOM 797 N N . SER A 1 100 ? 24.353 -14.393 -3.825 1.00 47.38 100 SER A N 1
ATOM 798 C CA . SER A 1 100 ? 23.808 -13.372 -2.912 1.00 47.38 100 SER A CA 1
ATOM 799 C C . SER A 1 100 ? 23.817 -13.826 -1.443 1.00 47.38 100 SER A C 1
ATOM 801 O O . SER A 1 100 ? 22.806 -13.780 -0.743 1.00 47.38 100 SER A O 1
ATOM 803 N N . LYS A 1 101 ? 24.991 -14.184 -0.913 1.00 43.88 101 LYS A N 1
ATOM 804 C CA . LYS A 1 101 ? 25.232 -14.317 0.539 1.00 43.88 101 LYS A CA 1
ATOM 805 C C . LYS A 1 101 ? 25.163 -12.970 1.294 1.00 43.88 101 LYS A C 1
ATOM 807 O O . LYS A 1 101 ? 25.602 -12.884 2.434 1.00 43.88 101 LYS A O 1
ATOM 812 N N . LEU A 1 102 ? 24.606 -11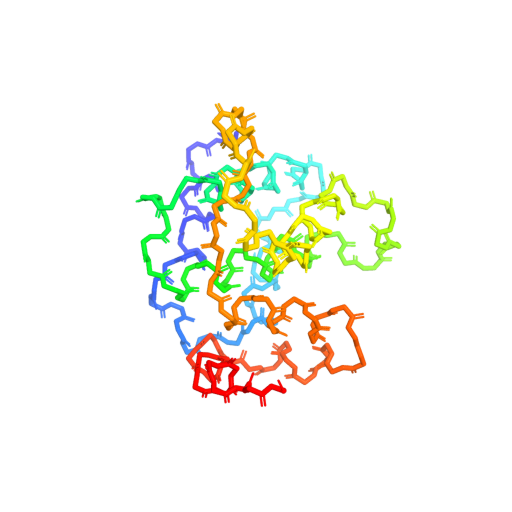.924 0.678 1.00 46.22 102 LEU A N 1
ATOM 813 C CA . LEU A 1 102 ? 24.501 -10.562 1.213 1.00 46.22 102 LEU A CA 1
ATOM 814 C C . LEU A 1 102 ? 23.081 -10.175 1.677 1.00 46.22 102 LEU A C 1
ATOM 816 O O . LEU A 1 102 ? 22.870 -9.048 2.102 1.00 46.22 102 LEU A O 1
ATOM 820 N N . ALA A 1 103 ? 22.088 -11.067 1.627 1.00 46.66 103 ALA A N 1
ATOM 821 C CA . ALA A 1 103 ? 20.702 -10.701 1.959 1.00 46.66 103 ALA A CA 1
ATOM 822 C C . ALA A 1 103 ? 20.342 -10.807 3.459 1.00 46.66 103 ALA A C 1
ATOM 824 O O . ALA A 1 103 ? 19.190 -10.602 3.825 1.00 46.66 103 ALA A O 1
ATOM 825 N N . ASN A 1 104 ? 21.312 -11.091 4.338 1.00 40.72 104 ASN A N 1
ATOM 826 C CA . ASN A 1 104 ? 21.100 -11.195 5.793 1.00 40.72 104 ASN A CA 1
ATOM 827 C C . ASN A 1 104 ? 21.430 -9.897 6.550 1.00 40.72 104 ASN A C 1
ATOM 829 O O . ASN A 1 104 ? 21.598 -9.905 7.770 1.00 40.72 104 ASN A O 1
ATOM 833 N N . HIS A 1 105 ? 21.556 -8.772 5.847 1.00 44.97 105 HIS A N 1
ATOM 834 C CA . HIS A 1 105 ? 21.726 -7.472 6.483 1.00 44.97 105 HIS A CA 1
ATOM 835 C C . HIS A 1 105 ? 20.341 -6.899 6.797 1.00 44.97 105 HIS A C 1
ATOM 837 O O . HIS A 1 105 ? 19.523 -6.680 5.905 1.00 44.97 105 HIS A O 1
ATOM 843 N N . THR A 1 106 ? 20.079 -6.695 8.086 1.00 47.09 106 THR A N 1
ATOM 844 C CA . THR A 1 106 ? 18.903 -6.012 8.640 1.00 47.09 106 THR A CA 1
ATOM 845 C C . THR A 1 106 ? 18.469 -4.834 7.761 1.00 47.09 106 THR A C 1
ATOM 847 O O . THR A 1 106 ? 19.241 -3.892 7.581 1.00 47.09 106 THR A O 1
ATOM 850 N N . GLY A 1 107 ? 17.247 -4.883 7.220 1.00 61.91 107 GLY A N 1
ATOM 851 C CA . GLY A 1 107 ? 16.665 -3.802 6.414 1.00 61.91 107 GLY A CA 1
ATOM 852 C C . GLY A 1 107 ? 16.354 -4.139 4.949 1.00 61.91 107 GLY A C 1
ATOM 853 O O . GLY A 1 107 ? 15.868 -3.267 4.228 1.00 61.91 107 GLY A O 1
ATOM 854 N N . HIS A 1 108 ? 16.597 -5.369 4.490 1.00 76.38 108 HIS A N 1
ATOM 855 C CA . HIS A 1 108 ? 16.187 -5.805 3.150 1.00 76.38 108 HIS A CA 1
ATOM 856 C C . HIS A 1 108 ? 14.694 -6.178 3.116 1.00 76.38 108 HIS A C 1
ATOM 858 O O . HIS A 1 108 ? 14.204 -6.861 4.013 1.00 76.38 108 HIS A O 1
ATOM 864 N N . ILE A 1 109 ? 13.967 -5.750 2.078 1.00 82.06 109 ILE A N 1
ATOM 865 C CA . ILE A 1 109 ? 12.596 -6.222 1.817 1.00 82.06 109 ILE A CA 1
ATOM 866 C C . ILE A 1 109 ? 12.686 -7.689 1.350 1.00 82.06 109 ILE A C 1
ATOM 868 O O . ILE A 1 109 ? 13.434 -7.956 0.406 1.00 82.06 109 ILE A O 1
ATOM 872 N N . PRO A 1 110 ? 11.979 -8.65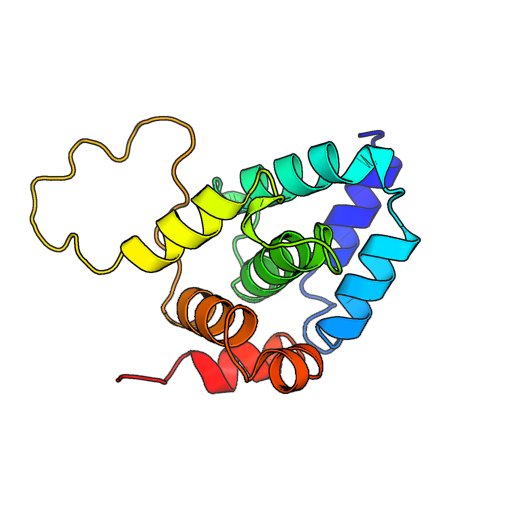4 1.964 1.00 83.31 110 PRO A N 1
ATOM 873 C CA . PRO A 1 110 ? 11.948 -10.042 1.506 1.00 83.31 110 PRO A CA 1
ATOM 874 C C . PRO A 1 110 ? 11.461 -10.137 0.054 1.00 83.31 110 PRO A C 1
ATOM 876 O O . PRO A 1 110 ? 10.898 -9.189 -0.494 1.00 83.31 110 PRO A O 1
ATOM 879 N N . LEU A 1 111 ? 11.702 -11.274 -0.600 1.00 82.69 111 LEU A N 1
ATOM 880 C CA . LEU A 1 111 ? 11.241 -11.468 -1.974 1.00 82.69 111 LEU A CA 1
ATOM 881 C C . LEU A 1 111 ? 9.705 -11.389 -2.006 1.00 82.69 111 LEU A C 1
ATOM 883 O O . LEU A 1 111 ? 9.031 -12.245 -1.432 1.00 82.69 111 LEU A O 1
ATOM 887 N N . LEU A 1 112 ? 9.160 -10.352 -2.645 1.00 84.31 112 LEU A N 1
ATOM 888 C CA . LEU A 1 112 ? 7.717 -10.222 -2.851 1.00 84.31 112 LEU A CA 1
ATOM 889 C C . LEU A 1 112 ? 7.296 -11.005 -4.101 1.00 84.31 112 LEU A C 1
ATOM 891 O O . LEU A 1 112 ? 8.120 -11.273 -4.983 1.00 84.31 112 LEU A O 1
ATOM 895 N N . SER A 1 113 ? 6.017 -11.382 -4.186 1.00 87.69 113 SER A N 1
ATOM 896 C CA . SER A 1 113 ? 5.515 -12.112 -5.352 1.00 87.69 113 SER A CA 1
ATOM 897 C C . SER A 1 113 ? 5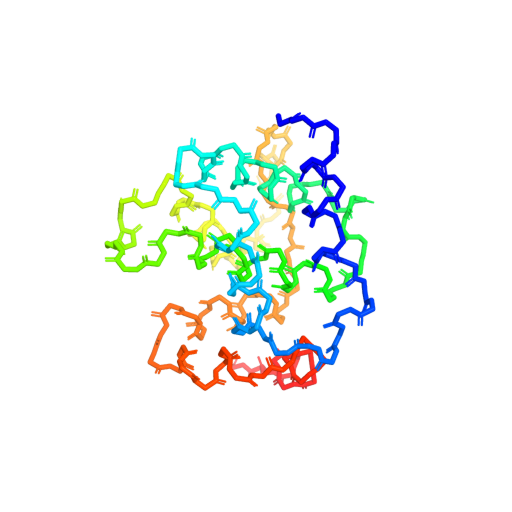.435 -11.198 -6.582 1.00 87.69 113 SER A C 1
ATOM 899 O O . SER A 1 113 ? 5.565 -9.972 -6.493 1.00 87.69 113 SER A O 1
ATOM 901 N N . GLN A 1 114 ? 5.200 -11.796 -7.752 1.00 89.00 114 GLN A N 1
ATOM 902 C CA . GLN A 1 114 ? 5.062 -11.034 -8.992 1.00 89.00 114 GLN A CA 1
ATOM 903 C C . GLN A 1 114 ? 3.909 -10.026 -8.929 1.00 89.00 114 GLN A C 1
ATOM 905 O O . GLN A 1 114 ? 4.026 -8.928 -9.467 1.00 89.00 114 GLN A O 1
ATOM 910 N N . CYS A 1 115 ? 2.835 -10.356 -8.207 1.00 92.31 115 CYS A N 1
ATOM 911 C CA . CYS A 1 115 ? 1.690 -9.471 -8.031 1.00 92.31 115 CYS A CA 1
ATOM 912 C C . CYS A 1 115 ? 2.084 -8.139 -7.368 1.00 92.31 115 CYS A C 1
ATOM 914 O O . CYS A 1 115 ? 1.720 -7.081 -7.878 1.00 92.31 115 CYS A O 1
ATOM 916 N N . GLU A 1 116 ? 2.846 -8.146 -6.263 1.00 92.94 116 GLU A N 1
ATOM 917 C CA . GLU A 1 116 ? 3.254 -6.904 -5.585 1.00 92.94 116 GLU A CA 1
ATOM 918 C C . GLU A 1 116 ? 4.221 -6.071 -6.442 1.00 92.94 116 GLU A C 1
ATOM 920 O O . GLU A 1 116 ? 4.156 -4.839 -6.437 1.00 92.94 116 GLU A O 1
ATOM 925 N N . LYS A 1 117 ? 5.096 -6.721 -7.218 1.00 91.94 117 LYS A N 1
ATOM 926 C CA . LYS A 1 117 ? 5.983 -6.021 -8.161 1.00 91.94 117 LYS A CA 1
ATOM 927 C C . LYS A 1 117 ? 5.186 -5.357 -9.280 1.00 91.94 117 LYS A C 1
ATOM 929 O O . LYS A 1 117 ? 5.361 -4.167 -9.534 1.00 91.94 117 LYS A O 1
ATOM 934 N N . ASN A 1 118 ? 4.275 -6.102 -9.903 1.00 93.25 118 ASN A N 1
ATOM 935 C CA . ASN A 1 118 ? 3.398 -5.605 -10.960 1.00 93.25 118 ASN A CA 1
ATOM 936 C C . ASN A 1 118 ? 2.510 -4.461 -10.454 1.00 93.25 118 ASN A C 1
ATOM 938 O O . ASN A 1 118 ? 2.323 -3.470 -11.163 1.00 93.25 118 ASN A O 1
ATOM 942 N N . LEU A 1 119 ? 2.011 -4.552 -9.218 1.00 95.81 119 LEU A N 1
ATOM 943 C CA . LEU A 1 119 ? 1.298 -3.459 -8.559 1.00 95.81 119 LEU A CA 1
ATOM 944 C C . LEU A 1 119 ? 2.161 -2.194 -8.525 1.00 95.81 119 LEU A C 1
ATOM 946 O O . LEU A 1 119 ? 1.725 -1.143 -8.992 1.00 95.81 119 LEU A O 1
ATOM 950 N N . LEU A 1 120 ? 3.398 -2.297 -8.034 1.00 94.69 120 LEU A N 1
ATOM 951 C CA . LEU A 1 120 ? 4.309 -1.158 -7.939 1.00 94.69 120 LEU A CA 1
ATOM 952 C C . LEU A 1 120 ? 4.639 -0.549 -9.310 1.00 94.69 120 LEU A C 1
ATOM 954 O O . LEU A 1 120 ? 4.652 0.674 -9.442 1.00 94.69 120 LEU A O 1
ATOM 958 N N . VAL A 1 121 ? 4.852 -1.378 -10.338 1.00 93.81 121 VAL A N 1
ATOM 959 C CA . VAL A 1 121 ? 5.049 -0.912 -11.722 1.00 93.81 121 VAL A CA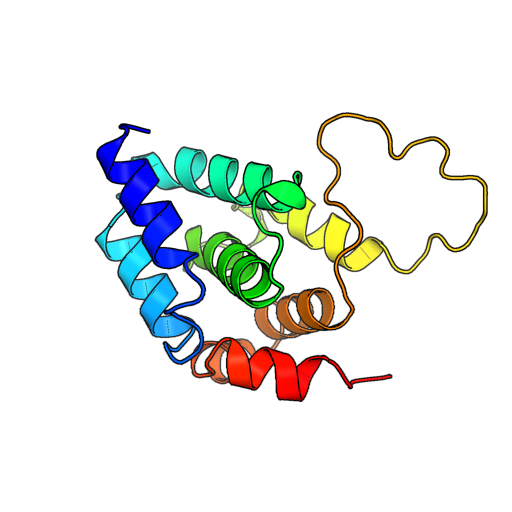 1
ATOM 960 C C . VAL A 1 121 ? 3.850 -0.091 -12.196 1.00 93.81 121 VAL A C 1
ATOM 962 O O . VAL A 1 121 ? 4.027 0.997 -12.745 1.00 93.81 121 VAL A O 1
ATOM 965 N N . ASN A 1 122 ? 2.626 -0.567 -11.955 1.00 94.81 122 ASN A N 1
ATOM 966 C CA . ASN A 1 122 ? 1.430 0.158 -12.377 1.00 94.81 122 ASN A CA 1
ATOM 967 C C . ASN A 1 122 ? 1.183 1.436 -11.556 1.00 94.81 122 ASN A C 1
ATOM 969 O O . ASN A 1 122 ? 0.708 2.421 -12.121 1.00 94.81 122 ASN A O 1
ATOM 973 N N . LEU A 1 123 ? 1.532 1.450 -10.263 1.00 94.38 123 LEU A N 1
ATOM 974 C CA . LEU A 1 123 ? 1.460 2.645 -9.412 1.00 94.38 123 LEU A CA 1
ATOM 975 C C . LEU A 1 123 ? 2.445 3.735 -9.860 1.00 94.38 123 LEU A C 1
ATOM 977 O O . LEU A 1 123 ? 2.103 4.915 -9.848 1.00 94.38 123 LEU A O 1
ATOM 981 N N . LEU A 1 124 ? 3.651 3.345 -10.280 1.00 92.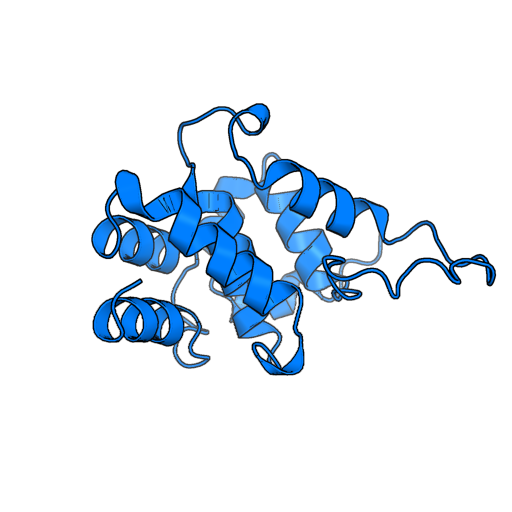75 124 LEU A N 1
ATOM 982 C CA . LEU A 1 124 ? 4.674 4.257 -10.808 1.00 92.75 124 LEU A CA 1
ATOM 983 C C . LEU A 1 124 ? 4.390 4.714 -12.248 1.00 92.75 124 LEU A C 1
ATOM 985 O O . LEU A 1 124 ? 4.930 5.730 -12.688 1.00 92.75 124 LEU A O 1
ATOM 989 N N . GLY A 1 125 ? 3.591 3.945 -12.987 1.00 89.62 125 GLY A N 1
ATOM 990 C CA . GLY A 1 125 ? 3.295 4.163 -14.397 1.00 89.62 125 GLY A CA 1
ATOM 991 C C . GLY A 1 125 ? 2.009 4.949 -14.668 1.00 89.62 125 GLY A C 1
ATOM 992 O O . GLY A 1 125 ? 1.390 5.558 -13.796 1.00 89.62 125 GLY A O 1
ATOM 993 N N . TYR A 1 126 ? 1.572 4.906 -15.927 1.00 83.94 126 TYR A N 1
ATOM 994 C CA . TYR A 1 126 ? 0.387 5.632 -16.402 1.00 83.94 126 TYR A CA 1
ATOM 995 C C . TYR A 1 126 ? -0.944 5.050 -15.895 1.00 83.94 126 TYR A C 1
ATOM 997 O O . TYR A 1 126 ? -1.957 5.751 -15.890 1.00 83.94 126 TYR A O 1
ATOM 1005 N N . ASN A 1 127 ? -0.940 3.800 -15.421 1.00 88.06 127 ASN A N 1
ATOM 1006 C CA . ASN A 1 127 ? -2.133 3.088 -14.956 1.00 88.06 127 ASN A CA 1
ATOM 1007 C C . ASN A 1 127 ? -2.517 3.412 -13.506 1.00 88.06 127 ASN A C 1
ATOM 1009 O O . ASN A 1 127 ? -3.528 2.908 -13.023 1.00 88.06 127 ASN A O 1
ATOM 1013 N N . HIS A 1 128 ? -1.760 4.271 -12.814 1.00 91.25 128 HIS A N 1
ATOM 1014 C CA . HIS A 1 128 ? -1.969 4.607 -11.405 1.00 91.25 128 HIS A CA 1
ATOM 1015 C C . HIS A 1 128 ? -3.442 4.880 -11.054 1.00 91.25 128 HIS A C 1
ATOM 1017 O O . HIS A 1 128 ? -3.980 4.296 -10.120 1.00 91.25 128 HIS A O 1
ATOM 1023 N N . LYS A 1 129 ? -4.134 5.726 -11.832 1.00 92.81 129 LYS A N 1
ATOM 1024 C CA . LYS A 1 129 ? -5.539 6.084 -11.557 1.00 92.81 129 LYS A CA 1
ATOM 1025 C C . LYS A 1 129 ? -6.510 4.909 -11.681 1.00 92.81 129 LYS A C 1
ATOM 1027 O O . LYS A 1 129 ? -7.541 4.930 -11.019 1.00 92.81 129 LYS A O 1
ATOM 1032 N N . ASP A 1 130 ? -6.226 3.953 -12.559 1.00 95.19 130 ASP A N 1
ATOM 1033 C CA . ASP A 1 130 ? -7.052 2.758 -12.741 1.00 95.19 130 ASP A CA 1
ATOM 1034 C C . ASP A 1 130 ? -6.829 1.779 -11.586 1.00 95.19 130 ASP A C 1
ATOM 1036 O O . ASP A 1 130 ? -7.780 1.369 -10.927 1.00 95.19 130 ASP A O 1
ATOM 1040 N N . ILE A 1 131 ? -5.560 1.519 -11.253 1.00 96.38 131 ILE A N 1
ATOM 1041 C CA . ILE A 1 131 ? -5.173 0.677 -10.115 1.00 96.38 131 ILE A CA 1
ATOM 1042 C C . ILE A 1 131 ? -5.765 1.179 -8.803 1.00 96.38 131 ILE A C 1
ATOM 1044 O O . ILE A 1 131 ? -6.299 0.387 -8.036 1.00 96.38 131 ILE A O 1
ATOM 1048 N N . MET A 1 132 ? -5.714 2.486 -8.543 1.00 97.44 132 MET A N 1
ATOM 1049 C CA . MET A 1 132 ? -6.226 3.044 -7.289 1.00 97.44 132 MET A CA 1
ATOM 1050 C C . MET A 1 132 ? -7.738 2.828 -7.104 1.00 97.44 132 MET A C 1
ATOM 1052 O O . MET A 1 132 ? -8.212 2.793 -5.970 1.00 97.44 132 MET A O 1
ATOM 1056 N N . LYS A 1 133 ? -8.499 2.624 -8.186 1.00 97.81 133 LYS A N 1
ATOM 1057 C CA . LYS A 1 133 ? -9.940 2.329 -8.119 1.00 97.81 133 LYS A CA 1
ATOM 1058 C C . LYS A 1 133 ? -10.251 0.859 -7.845 1.00 97.81 133 LYS A C 1
ATOM 1060 O O . LYS A 1 133 ? -11.402 0.542 -7.557 1.00 97.81 133 LYS A O 1
ATOM 1065 N N . LYS A 1 134 ? -9.257 -0.023 -7.949 1.00 97.81 134 LYS A N 1
ATOM 1066 C CA . LYS A 1 134 ? -9.423 -1.458 -7.723 1.00 97.81 134 LYS A CA 1
ATOM 1067 C C . LYS A 1 134 ? -9.357 -1.795 -6.242 1.00 97.81 134 LYS A C 1
ATOM 1069 O O . LYS A 1 134 ? -8.784 -1.055 -5.437 1.00 97.81 134 LYS A O 1
ATOM 1074 N N . THR A 1 135 ? -9.955 -2.920 -5.883 1.00 98.25 135 THR A N 1
ATOM 1075 C CA . THR A 1 135 ? -9.821 -3.529 -4.558 1.00 98.25 135 THR A CA 1
ATOM 1076 C C . THR A 1 135 ? -8.578 -4.426 -4.511 1.00 98.25 135 THR A C 1
ATOM 1078 O O . THR A 1 135 ? -8.131 -4.903 -5.559 1.00 98.25 135 THR A O 1
ATOM 1081 N N . PRO A 1 136 ? -7.995 -4.695 -3.331 1.00 97.19 136 PRO A N 1
ATOM 1082 C CA . PRO A 1 136 ? -6.908 -5.662 -3.205 1.00 97.19 136 PRO A CA 1
ATOM 1083 C C . PRO A 1 136 ? -7.216 -7.030 -3.829 1.00 97.19 136 PRO A C 1
ATOM 1085 O O . PRO A 1 136 ? -6.332 -7.621 -4.444 1.00 97.19 136 PRO A O 1
ATOM 1088 N N . HIS A 1 137 ? -8.464 -7.497 -3.732 1.00 95.75 137 HIS A N 1
ATOM 1089 C CA . HIS A 1 137 ? -8.926 -8.727 -4.378 1.00 95.75 137 HIS A CA 1
ATOM 1090 C C . HIS A 1 137 ? -8.767 -8.666 -5.906 1.00 95.75 137 HIS A C 1
ATOM 1092 O O . HIS A 1 137 ? -8.114 -9.525 -6.492 1.00 95.75 137 HIS A O 1
ATOM 1098 N N . GLN A 1 138 ? -9.249 -7.596 -6.545 1.00 96.19 138 GLN A N 1
ATOM 1099 C CA . GLN A 1 138 ? -9.098 -7.404 -7.994 1.00 96.19 138 GLN A CA 1
ATOM 1100 C C . GLN A 1 138 ? -7.626 -7.322 -8.418 1.00 96.19 138 GLN A C 1
ATOM 1102 O O . GLN A 1 138 ? -7.238 -7.867 -9.447 1.00 96.19 138 GLN A O 1
ATOM 1107 N N . ILE A 1 139 ? -6.783 -6.668 -7.611 1.00 96.00 139 ILE A N 1
ATOM 1108 C CA . ILE A 1 139 ? -5.338 -6.602 -7.862 1.00 96.00 139 ILE A CA 1
ATOM 1109 C C . ILE A 1 139 ? -4.707 -7.995 -7.843 1.00 96.00 139 ILE A C 1
ATOM 1111 O O . ILE A 1 139 ? -3.903 -8.300 -8.725 1.00 96.00 139 ILE A O 1
ATOM 1115 N N . MET A 1 140 ? -5.064 -8.831 -6.865 1.00 93.88 140 MET A N 1
ATOM 1116 C CA . MET A 1 140 ? -4.571 -10.207 -6.784 1.00 93.88 140 MET A CA 1
ATOM 1117 C C . MET A 1 140 ? -4.978 -11.017 -8.012 1.00 93.88 140 MET A C 1
ATOM 1119 O O . MET A 1 140 ? -4.129 -11.691 -8.590 1.00 93.88 140 MET A O 1
ATOM 1123 N N . ASP A 1 141 ? -6.225 -10.913 -8.456 1.00 91.88 141 ASP A N 1
ATOM 1124 C CA . ASP A 1 141 ? -6.700 -11.673 -9.613 1.00 91.88 141 ASP A CA 1
ATOM 1125 C C . ASP A 1 141 ? -6.027 -11.226 -10.918 1.00 91.88 141 ASP A C 1
ATOM 1127 O O . ASP A 1 141 ? -5.606 -12.051 -11.729 1.00 91.88 141 ASP A O 1
ATOM 1131 N N . GLU A 1 142 ? -5.881 -9.915 -11.119 1.00 91.88 142 GLU A N 1
ATOM 1132 C CA . GLU A 1 142 ? -5.389 -9.359 -12.381 1.00 91.88 142 GLU A CA 1
ATOM 1133 C C . GLU A 1 142 ? -3.862 -9.385 -12.505 1.00 91.88 142 GLU A C 1
ATOM 1135 O O . GLU A 1 142 ? -3.334 -9.603 -13.596 1.00 91.88 142 GLU A O 1
ATOM 1140 N N . LEU A 1 143 ? -3.129 -9.142 -11.412 1.00 87.56 143 LEU A N 1
ATOM 1141 C CA . LEU A 1 143 ? -1.677 -8.935 -11.465 1.00 87.56 143 LEU A CA 1
ATOM 1142 C C . LEU A 1 143 ? -0.856 -10.177 -11.102 1.00 87.56 143 LEU A C 1
ATOM 1144 O O . LEU A 1 143 ? 0.363 -10.161 -11.305 1.00 87.56 143 LEU A O 1
ATOM 1148 N N . SER A 1 144 ? -1.489 -11.255 -10.623 1.00 78.50 144 SER A N 1
ATOM 1149 C CA . SER A 1 144 ? -0.805 -12.519 -10.299 1.00 78.50 144 SER A CA 1
ATOM 1150 C C . SER A 1 144 ? -0.395 -13.338 -11.526 1.00 78.50 144 SER A C 1
ATOM 1152 O O . SER A 1 144 ? 0.534 -14.137 -11.429 1.00 78.50 144 SER A O 1
ATOM 1154 N N . PHE A 1 145 ? -1.048 -13.136 -12.677 1.00 65.50 145 PHE A N 1
ATOM 1155 C CA . PHE A 1 145 ? -0.847 -13.951 -13.887 1.00 65.50 145 PHE A CA 1
ATOM 1156 C C . PHE A 1 145 ? -0.178 -13.214 -15.048 1.00 65.50 145 PHE A C 1
ATOM 1158 O O . PHE A 1 145 ? -0.025 -13.789 -16.125 1.00 65.50 145 PHE A O 1
ATOM 1165 N N . VAL A 1 146 ? 0.238 -11.958 -14.862 1.00 57.78 146 VAL A N 1
ATOM 1166 C CA . VAL A 1 146 ? 0.954 -11.224 -15.913 1.00 57.78 146 VAL A CA 1
ATOM 1167 C C . VAL A 1 146 ? 2.388 -11.752 -15.988 1.00 57.78 146 VAL A C 1
ATOM 1169 O O . VAL A 1 146 ? 3.300 -11.222 -15.356 1.00 57.78 146 VAL A O 1
ATOM 1172 N N . SER A 1 147 ? 2.567 -12.846 -16.729 1.00 43.38 147 SER A N 1
ATOM 1173 C CA . SER A 1 147 ? 3.846 -13.225 -17.323 1.00 43.38 147 SER A CA 1
ATOM 1174 C C . SER A 1 147 ? 4.072 -12.316 -18.527 1.00 43.38 147 SER A C 1
ATOM 1176 O O . SER A 1 147 ? 3.293 -12.361 -19.479 1.00 43.38 147 SER A O 1
ATOM 1178 N N . VAL A 1 148 ? 5.092 -11.461 -18.458 1.00 36.50 148 VAL A N 1
ATOM 1179 C CA . VAL A 1 148 ? 5.649 -10.798 -19.646 1.00 36.50 148 VAL A CA 1
ATOM 1180 C C . VAL A 1 148 ? 6.725 -11.700 -20.227 1.00 36.50 148 VAL A C 1
ATOM 1182 O O . VAL A 1 148 ? 7.541 -12.204 -19.422 1.00 36.50 148 VAL A O 1
#

Organism: Camponotus floridanus (NCBI:txid104421)

Foldseek 3Di:
DPPVLVVQLVVLLDCVQQQPFLLRSLVSVPVSDPLVCLVVSLVVLLVCQQPCVNNVDLLSVLSSLSNNLCSPPPDPLVPRPCNVVLVLQLPPPPPPDPPPPPQPPPRHRPHDAQLSNQSSVCCVDPNVVVRRRGGSNVSCVPRNPPDD

InterPro domains:
  IPR019312 CCR4-NOT transcription complex subunit 11, C-terminal domain [PTHR15975] (2-142)

Radius of gyration: 14.93 Å; chains: 1; bounding box: 39×34×40 Å

pLDDT: mean 87.31, std 15.86, range [36.5, 98.5]

Sequence (148 aa):
LAPKTLIKLLDLLDEENLDTTLESLCNQLHQSFSKENRFKVGTILLLQLQHIDLLPKQVQRIIALTLLFDLYKGEPLASTPFASVFVQILKQENTNNENSKLANHTGHIPLLSQCEKNLLVNLLGYNHKDIMKKTPHQIMDELSFVSV